Protein AF-A0A4Q8LXF7-F1 (afdb_monomer)

pLDDT: mean 73.0, std 16.08, range [41.5, 88.38]

Sequence (73 aa):
MSIRFAGKEFESFDAMAREFPRYAFHGAREAIRRGATTPHEVEVFVYNRGKPWPKPTPKAVASQTIKHRKKAA

Structure (mmCIF, N/CA/C/O backbone):
data_AF-A0A4Q8LXF7-F1
#
_entry.id   AF-A0A4Q8LXF7-F1
#
loop_
_atom_site.group_PDB
_atom_site.id
_atom_site.type_symbol
_atom_site.label_atom_id
_atom_site.label_alt_id
_atom_site.label_comp_id
_atom_site.label_asym_id
_atom_site.label_entity_id
_atom_site.label_seq_id
_atom_site.pdbx_PDB_ins_code
_atom_site.Cartn_x
_atom_site.Cartn_y
_atom_site.Cartn_z
_atom_site.occupancy
_atom_site.B_iso_or_equiv
_atom_site.auth_seq_id
_atom_site.auth_comp_id
_atom_site.auth_asym_id
_atom_site.auth_atom_id
_atom_site.pdbx_PDB_model_num
ATOM 1 N N . MET A 1 1 ? -15.359 4.505 -2.719 1.00 64.88 1 MET A N 1
ATOM 2 C CA . MET A 1 1 ? -14.577 3.282 -2.435 1.00 64.88 1 MET A CA 1
ATOM 3 C C . MET A 1 1 ? -13.578 3.663 -1.363 1.00 64.88 1 MET A C 1
ATOM 5 O O . MET A 1 1 ? -12.682 4.431 -1.681 1.00 64.88 1 MET A O 1
ATOM 9 N N . SER A 1 2 ? -13.793 3.254 -0.110 1.00 78.88 2 SER A N 1
ATOM 10 C CA . SER A 1 2 ? -12.865 3.585 0.975 1.00 78.88 2 SER A CA 1
ATOM 11 C C . SER A 1 2 ? -11.604 2.726 0.870 1.00 78.88 2 SER A C 1
ATOM 13 O O . SER A 1 2 ? -11.656 1.547 0.513 1.00 78.88 2 SER A O 1
ATOM 15 N N . ILE A 1 3 ? -10.451 3.345 1.103 1.00 81.62 3 ILE A N 1
ATOM 16 C CA . ILE A 1 3 ? -9.134 2.715 1.054 1.00 81.62 3 ILE A CA 1
ATOM 17 C C . ILE A 1 3 ? -8.679 2.499 2.487 1.00 81.62 3 ILE A C 1
ATOM 19 O O . ILE A 1 3 ? -8.509 3.459 3.230 1.00 81.62 3 ILE A O 1
ATOM 23 N N . ARG A 1 4 ? -8.442 1.245 2.871 1.00 82.06 4 ARG A N 1
ATOM 24 C CA . ARG A 1 4 ? -7.790 0.921 4.141 1.00 82.06 4 ARG A CA 1
ATOM 25 C C . ARG A 1 4 ? -6.291 0.850 3.924 1.00 82.06 4 ARG A C 1
ATOM 27 O O . ARG A 1 4 ? -5.835 -0.020 3.191 1.00 82.06 4 ARG A O 1
ATOM 34 N N . PHE A 1 5 ? -5.538 1.753 4.542 1.00 84.00 5 PHE A N 1
ATOM 35 C CA . PHE A 1 5 ? -4.084 1.767 4.456 1.00 84.00 5 PHE A CA 1
ATOM 36 C C . PHE A 1 5 ? -3.447 2.046 5.817 1.00 84.00 5 PHE A C 1
ATOM 38 O O . PHE A 1 5 ? -3.825 2.994 6.500 1.00 84.00 5 PHE A O 1
ATOM 45 N N . ALA A 1 6 ? -2.490 1.206 6.218 1.00 83.31 6 ALA A N 1
ATOM 46 C CA . ALA A 1 6 ? -1.772 1.312 7.492 1.00 83.31 6 ALA A CA 1
ATOM 47 C C . ALA A 1 6 ? -2.704 1.412 8.724 1.00 83.31 6 ALA A C 1
ATOM 49 O O . ALA A 1 6 ? -2.402 2.106 9.691 1.00 83.31 6 ALA A O 1
ATOM 50 N N . GLY A 1 7 ? -3.856 0.732 8.682 1.00 83.00 7 GLY A N 1
ATOM 51 C CA . GLY A 1 7 ? -4.851 0.746 9.763 1.00 83.00 7 GLY A CA 1
ATOM 52 C C . GLY A 1 7 ? -5.784 1.964 9.779 1.00 83.00 7 GLY A C 1
ATOM 53 O O . GLY A 1 7 ? -6.632 2.050 10.663 1.00 83.00 7 GLY A O 1
ATOM 54 N N . LYS A 1 8 ? -5.677 2.876 8.806 1.00 84.62 8 LYS A N 1
ATOM 55 C CA . LYS A 1 8 ? -6.588 4.014 8.625 1.00 84.62 8 LYS A CA 1
ATOM 56 C C . LYS A 1 8 ? -7.485 3.821 7.407 1.00 84.62 8 LYS A C 1
ATOM 58 O O . LYS A 1 8 ? -7.063 3.228 6.415 1.00 84.62 8 LYS A O 1
ATOM 63 N N . GLU A 1 9 ? -8.713 4.332 7.474 1.00 87.44 9 GLU A N 1
ATOM 64 C CA . GLU A 1 9 ? -9.583 4.475 6.302 1.00 87.44 9 GLU A CA 1
ATOM 65 C C . GLU A 1 9 ? -9.434 5.861 5.684 1.00 87.44 9 GLU A C 1
ATOM 67 O O . GLU A 1 9 ? -9.510 6.874 6.371 1.00 87.44 9 GLU A O 1
ATOM 72 N N . PHE A 1 10 ? -9.265 5.882 4.368 1.00 87.56 10 PHE A N 1
ATOM 73 C CA . PHE A 1 10 ? -9.215 7.078 3.546 1.00 87.56 10 PHE A CA 1
ATOM 74 C C . PHE A 1 10 ? -10.365 7.056 2.545 1.00 87.56 10 PHE A C 1
ATOM 76 O O . PHE A 1 10 ? -10.679 6.020 1.956 1.00 87.56 10 PHE A O 1
ATOM 83 N N . GLU A 1 11 ? -10.969 8.214 2.297 1.00 87.38 11 GLU A N 1
ATOM 84 C CA . GLU A 1 11 ? -12.058 8.347 1.321 1.00 87.38 11 GLU A CA 1
ATOM 85 C C . GLU A 1 11 ? -11.570 8.216 -0.129 1.00 87.38 11 GLU A C 1
ATOM 87 O O . GLU A 1 11 ? -12.325 7.826 -1.021 1.00 87.38 11 GLU A O 1
ATOM 92 N N . SER A 1 12 ? -10.295 8.534 -0.375 1.00 87.44 12 SER A N 1
ATOM 93 C CA . SER A 1 12 ? -9.675 8.488 -1.696 1.00 87.44 12 SER A CA 1
ATOM 94 C C . SER A 1 12 ? -8.172 8.217 -1.622 1.00 87.44 12 SER A C 1
ATOM 96 O O . SER A 1 12 ? -7.531 8.403 -0.586 1.00 87.44 12 SER A O 1
ATOM 98 N N . PHE A 1 13 ? -7.593 7.804 -2.754 1.00 84.19 13 PHE A N 1
ATOM 99 C CA . PHE A 1 13 ? -6.141 7.635 -2.880 1.00 84.19 13 PHE A CA 1
ATOM 100 C C . PHE A 1 13 ? -5.406 8.960 -2.673 1.00 84.19 13 PHE A C 1
ATOM 102 O O . PHE A 1 13 ? -4.306 8.958 -2.145 1.00 84.19 13 PHE A O 1
ATOM 109 N N . ASP A 1 14 ? -6.024 10.082 -3.038 1.00 84.94 14 ASP A N 1
ATOM 110 C CA . ASP A 1 14 ? -5.436 11.411 -2.880 1.00 84.94 14 ASP A CA 1
ATOM 111 C C . ASP A 1 14 ? -5.310 11.803 -1.398 1.00 84.94 14 ASP A C 1
ATOM 113 O O . ASP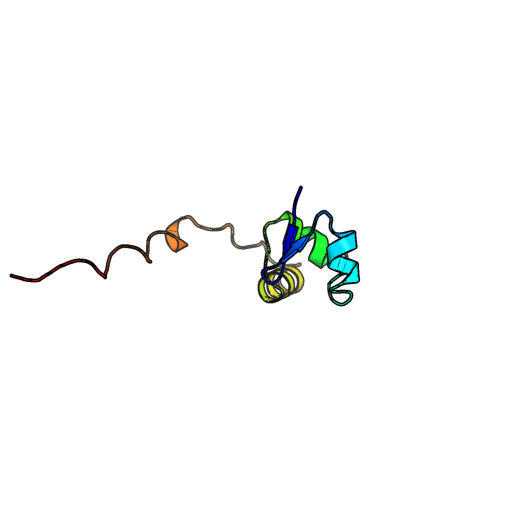 A 1 14 ? -4.263 12.265 -0.952 1.00 84.94 14 ASP A O 1
ATOM 117 N N . ALA A 1 15 ? -6.342 11.508 -0.597 1.00 88.06 15 ALA A N 1
ATOM 118 C CA . ALA A 1 15 ? -6.304 11.694 0.854 1.00 88.06 15 ALA A CA 1
ATOM 119 C C . ALA A 1 15 ? -5.224 10.821 1.518 1.00 88.06 15 ALA A C 1
ATOM 121 O O . ALA A 1 15 ? -4.465 11.300 2.359 1.00 88.06 15 ALA A O 1
ATOM 122 N N . MET A 1 16 ? -5.108 9.561 1.091 1.00 87.81 16 MET A N 1
ATOM 123 C CA . MET A 1 16 ? -4.044 8.663 1.545 1.00 87.81 16 MET A CA 1
ATOM 124 C C . MET A 1 16 ? -2.656 9.160 1.109 1.00 87.81 16 MET A C 1
ATOM 126 O O . MET A 1 16 ? -1.739 9.187 1.923 1.00 87.81 16 MET A O 1
ATOM 130 N N . ALA A 1 17 ? -2.502 9.610 -0.137 1.00 87.75 17 ALA A N 1
ATOM 131 C CA . ALA A 1 17 ? -1.257 10.139 -0.691 1.00 87.75 17 ALA A CA 1
ATOM 132 C C . ALA A 1 17 ? -0.795 11.428 0.004 1.00 87.75 17 ALA A C 1
ATOM 134 O O . ALA A 1 17 ? 0.406 11.649 0.139 1.00 87.75 17 ALA A O 1
ATOM 135 N N . ARG A 1 18 ? -1.728 12.259 0.483 1.00 88.38 18 ARG A N 1
ATOM 136 C CA . ARG A 1 18 ? -1.419 13.440 1.301 1.00 88.38 18 ARG A CA 1
ATOM 137 C C . ARG A 1 18 ? -0.811 13.077 2.652 1.00 88.38 18 ARG A C 1
ATOM 139 O O . ARG A 1 18 ? 0.121 13.745 3.086 1.00 88.38 18 ARG A O 1
ATOM 146 N N . GLU A 1 19 ? -1.318 12.034 3.304 1.00 87.62 19 GLU A N 1
ATOM 147 C CA . GLU A 1 19 ? -0.791 11.579 4.598 1.00 87.62 19 GLU A CA 1
ATOM 148 C C . GLU A 1 19 ? 0.477 10.722 4.435 1.00 87.62 19 GLU A C 1
ATOM 150 O O . GLU A 1 19 ? 1.399 10.772 5.246 1.00 87.62 19 GLU A O 1
ATOM 155 N N . PHE A 1 20 ? 0.550 9.973 3.336 1.00 85.38 20 PHE A N 1
ATOM 156 C CA . PHE A 1 20 ? 1.622 9.043 3.015 1.00 85.38 20 PHE A CA 1
ATOM 157 C C . PHE A 1 20 ? 2.242 9.357 1.643 1.00 85.38 20 PHE A C 1
ATOM 159 O O . PHE A 1 20 ? 2.153 8.541 0.719 1.00 85.38 20 PHE A O 1
ATOM 166 N N . PRO A 1 21 ? 2.945 10.497 1.497 1.00 87.06 21 PRO A N 1
ATOM 167 C CA . PRO A 1 21 ? 3.497 10.937 0.212 1.00 87.06 21 PRO A CA 1
ATOM 168 C C . PRO A 1 21 ? 4.515 9.951 -0.369 1.00 87.06 21 PRO A C 1
ATOM 170 O O . PRO A 1 21 ? 4.632 9.811 -1.584 1.00 87.06 21 PRO A O 1
ATOM 173 N N . ARG A 1 22 ? 5.192 9.175 0.488 1.00 85.81 22 ARG A N 1
ATOM 174 C CA . ARG A 1 22 ? 6.103 8.096 0.071 1.00 85.81 22 ARG A CA 1
ATOM 175 C C . ARG A 1 22 ? 5.414 7.008 -0.764 1.00 85.81 22 ARG A C 1
ATOM 177 O O . ARG A 1 22 ? 6.098 6.316 -1.508 1.00 85.81 22 ARG A O 1
ATOM 184 N N . TYR A 1 23 ? 4.091 6.873 -0.671 1.00 83.31 23 TYR A N 1
ATOM 185 C CA . TYR A 1 23 ? 3.282 5.896 -1.405 1.00 83.31 23 TYR A CA 1
ATOM 186 C C . TYR A 1 23 ? 2.372 6.550 -2.461 1.00 83.3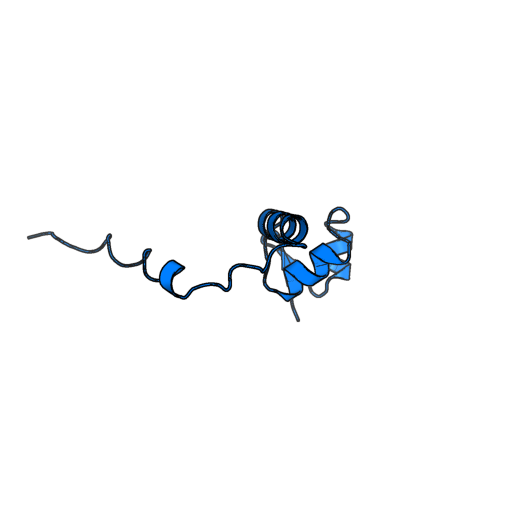1 23 TYR A C 1
ATOM 188 O O . TYR A 1 23 ? 1.507 5.892 -3.034 1.00 83.31 23 TYR A O 1
ATOM 196 N N . ALA A 1 24 ? 2.583 7.830 -2.776 1.00 86.44 24 ALA A N 1
ATOM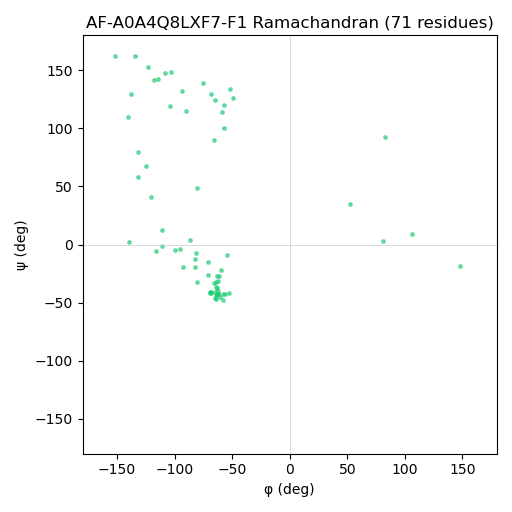 197 C CA . ALA A 1 24 ? 1.818 8.584 -3.768 1.00 86.44 24 ALA A CA 1
ATOM 198 C C . ALA A 1 24 ? 2.282 8.311 -5.216 1.00 86.44 24 ALA A C 1
ATOM 200 O O . ALA A 1 24 ? 2.531 9.231 -5.990 1.00 86.44 24 ALA A O 1
ATOM 201 N N . PHE A 1 25 ? 2.438 7.042 -5.602 1.00 84.81 25 PHE A N 1
ATOM 202 C CA . PHE A 1 25 ? 2.922 6.660 -6.934 1.00 84.81 25 PHE A CA 1
ATOM 203 C C . PHE A 1 25 ? 2.084 5.537 -7.559 1.00 84.81 25 PHE A C 1
ATOM 205 O O . PHE A 1 25 ? 1.347 4.821 -6.879 1.00 84.81 25 PHE A O 1
ATOM 212 N N . HIS A 1 26 ? 2.198 5.363 -8.881 1.00 82.88 26 HIS A N 1
ATOM 213 C CA . HIS A 1 26 ? 1.325 4.465 -9.652 1.00 82.88 26 HIS A CA 1
ATOM 214 C C . HIS A 1 26 ? 1.331 3.012 -9.140 1.00 82.88 26 HIS A C 1
ATOM 216 O O . HIS A 1 26 ? 0.276 2.393 -9.014 1.00 82.88 26 HIS A O 1
ATOM 222 N N . GLY A 1 27 ? 2.507 2.476 -8.796 1.00 84.00 27 GLY A N 1
ATOM 223 C CA . GLY A 1 27 ? 2.645 1.110 -8.280 1.00 84.00 27 GLY A CA 1
ATOM 224 C C . GLY A 1 27 ? 1.936 0.885 -6.940 1.00 84.00 27 GLY A C 1
ATOM 225 O O . GLY A 1 27 ? 1.317 -0.158 -6.747 1.00 84.00 27 GLY A O 1
ATOM 226 N N . ALA A 1 28 ? 1.952 1.877 -6.049 1.00 84.44 28 ALA A N 1
ATOM 227 C CA . ALA A 1 28 ? 1.218 1.825 -4.789 1.00 84.44 28 ALA A CA 1
ATOM 228 C C . ALA A 1 28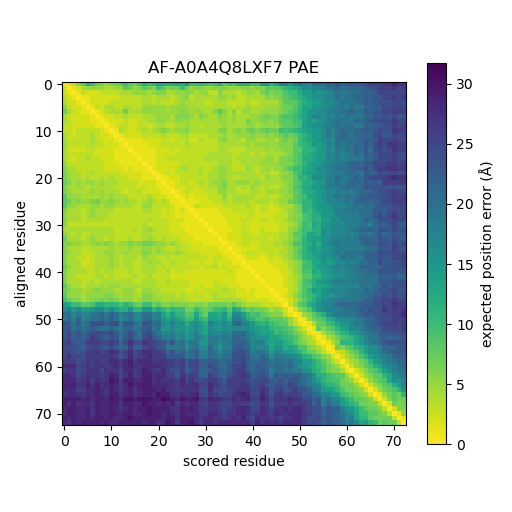 ? -0.297 1.904 -5.005 1.00 84.44 28 ALA A C 1
ATOM 230 O O . ALA A 1 28 ? -1.050 1.139 -4.402 1.00 84.44 28 ALA A O 1
ATOM 231 N N . ARG A 1 29 ? -0.751 2.756 -5.932 1.00 85.75 29 ARG A N 1
ATOM 232 C CA . ARG A 1 29 ? -2.167 2.834 -6.316 1.00 85.75 29 ARG A CA 1
ATOM 233 C C . ARG A 1 29 ? -2.698 1.494 -6.832 1.00 85.75 29 ARG A C 1
ATOM 235 O O . ARG A 1 29 ? -3.805 1.094 -6.479 1.00 85.75 29 ARG A O 1
ATOM 242 N N . GLU A 1 30 ? -1.923 0.788 -7.651 1.00 86.12 30 GLU A N 1
ATOM 243 C CA . GLU A 1 30 ? -2.290 -0.552 -8.125 1.00 86.12 30 GLU A CA 1
ATOM 244 C C . GLU A 1 30 ? -2.271 -1.608 -7.027 1.00 86.12 30 GLU A C 1
ATOM 246 O O . GLU A 1 30 ? -3.177 -2.440 -6.990 1.00 86.12 30 GLU A O 1
ATOM 251 N N . ALA A 1 31 ? -1.279 -1.569 -6.136 1.00 86.31 31 ALA A N 1
ATOM 252 C CA . ALA A 1 31 ? -1.210 -2.472 -4.994 1.00 86.31 31 ALA A CA 1
ATOM 253 C C . ALA A 1 31 ? -2.470 -2.342 -4.125 1.00 86.31 31 ALA A C 1
ATOM 255 O O . ALA A 1 31 ? -3.133 -3.337 -3.836 1.00 86.31 31 ALA A O 1
ATOM 256 N N . ILE A 1 32 ? -2.864 -1.109 -3.802 1.00 84.50 32 ILE A N 1
ATOM 257 C CA . ILE A 1 32 ? -4.082 -0.814 -3.039 1.00 84.50 32 ILE A CA 1
ATOM 258 C C . ILE A 1 32 ? -5.329 -1.279 -3.793 1.00 84.50 32 ILE A C 1
ATOM 260 O O . ILE A 1 32 ? -6.209 -1.916 -3.218 1.00 84.50 32 ILE A O 1
ATOM 264 N N . ARG A 1 33 ? -5.393 -1.042 -5.108 1.00 83.69 33 ARG A N 1
ATOM 265 C CA . ARG A 1 33 ? -6.501 -1.520 -5.949 1.00 83.69 33 ARG A CA 1
ATOM 266 C C . ARG A 1 33 ? -6.587 -3.053 -6.004 1.00 83.69 33 ARG A C 1
ATOM 268 O O . ARG A 1 33 ? -7.673 -3.586 -6.210 1.00 83.69 33 ARG A O 1
ATOM 275 N N . ARG A 1 34 ? -5.467 -3.759 -5.817 1.00 82.25 34 ARG A N 1
ATOM 276 C CA . ARG A 1 34 ? -5.397 -5.224 -5.680 1.00 82.25 34 ARG A CA 1
ATOM 277 C C . ARG A 1 34 ? -5.734 -5.734 -4.274 1.00 82.25 34 ARG A C 1
ATOM 279 O O . ARG A 1 34 ? -5.855 -6.945 -4.117 1.00 82.25 34 ARG A O 1
ATOM 286 N N . GLY A 1 35 ? -5.903 -4.847 -3.295 1.00 82.31 35 GLY A N 1
ATOM 287 C CA . GLY A 1 35 ? -6.245 -5.193 -1.916 1.00 82.31 35 GLY A CA 1
ATOM 288 C C . GLY A 1 35 ? -5.099 -5.063 -0.914 1.00 82.31 35 GLY A C 1
ATOM 289 O O . GLY A 1 35 ? -5.276 -5.481 0.224 1.00 82.31 35 GLY A O 1
ATOM 290 N N . ALA A 1 36 ? -3.950 -4.490 -1.292 1.00 85.56 36 ALA A N 1
ATOM 291 C CA . ALA A 1 36 ? -2.896 -4.181 -0.328 1.00 85.56 36 ALA A CA 1
ATOM 292 C C . ALA A 1 36 ? -3.394 -3.120 0.658 1.00 85.56 36 ALA A C 1
ATOM 294 O O . ALA A 1 36 ? -3.812 -2.033 0.254 1.00 85.56 36 ALA A O 1
ATOM 295 N N . THR A 1 37 ? -3.324 -3.431 1.949 1.00 85.12 37 THR A N 1
ATOM 296 C CA . THR A 1 37 ? -3.777 -2.530 3.021 1.00 85.12 37 THR A CA 1
ATOM 297 C C . THR A 1 37 ? -2.642 -2.081 3.929 1.00 85.12 37 THR A C 1
ATOM 299 O O . THR A 1 37 ? -2.824 -1.224 4.793 1.00 85.12 37 THR A O 1
ATOM 302 N N . THR A 1 38 ? -1.443 -2.622 3.728 1.00 85.00 38 THR A N 1
ATOM 303 C CA . THR A 1 38 ? -0.263 -2.285 4.519 1.00 85.00 38 THR A CA 1
ATOM 304 C C . THR A 1 38 ? 0.882 -1.777 3.641 1.00 85.00 38 THR A C 1
ATOM 306 O O . THR A 1 38 ? 0.997 -2.171 2.477 1.00 85.00 38 THR A O 1
ATOM 309 N N . PRO A 1 39 ? 1.772 -0.930 4.190 1.00 84.12 39 PRO A N 1
ATOM 310 C CA . PRO A 1 39 ? 2.987 -0.499 3.501 1.00 84.12 39 PRO A CA 1
ATOM 311 C C . PRO A 1 39 ? 3.828 -1.668 2.982 1.00 84.12 39 PRO A C 1
ATOM 313 O O . PRO A 1 39 ? 4.269 -1.648 1.838 1.00 84.12 39 PRO A O 1
ATOM 316 N N . HIS A 1 40 ? 3.965 -2.724 3.789 1.00 83.81 40 HIS A N 1
ATOM 317 C CA . HIS A 1 40 ? 4.728 -3.914 3.428 1.00 83.81 40 HIS A CA 1
ATOM 318 C C . HIS A 1 40 ? 4.137 -4.641 2.213 1.00 83.81 40 HIS A C 1
ATOM 320 O O . HIS A 1 40 ? 4.869 -5.022 1.307 1.00 83.81 40 HIS A O 1
ATOM 326 N N . GLU A 1 41 ? 2.811 -4.795 2.136 1.00 83.62 41 GLU A N 1
ATOM 327 C CA . GLU A 1 41 ? 2.164 -5.391 0.960 1.00 83.62 41 GLU A CA 1
ATOM 328 C C . GLU A 1 41 ? 2.363 -4.549 -0.300 1.00 83.62 41 GLU A C 1
ATOM 330 O O . GLU A 1 41 ? 2.542 -5.098 -1.388 1.00 83.62 41 GLU A O 1
ATOM 335 N N . VAL A 1 42 ? 2.358 -3.221 -0.159 1.00 85.12 42 VAL A N 1
ATOM 336 C CA . VAL A 1 42 ? 2.672 -2.315 -1.265 1.00 85.12 42 VAL A CA 1
ATOM 337 C C . VAL A 1 42 ? 4.122 -2.487 -1.708 1.00 85.12 42 VAL A C 1
ATOM 339 O O . VAL A 1 42 ? 4.369 -2.628 -2.903 1.00 85.12 42 VAL A O 1
ATOM 342 N N . GLU A 1 43 ? 5.077 -2.542 -0.781 1.00 84.75 43 GLU A N 1
ATOM 343 C CA . GLU A 1 43 ? 6.488 -2.788 -1.097 1.00 84.75 43 GLU A CA 1
ATOM 344 C C . GLU A 1 43 ? 6.683 -4.143 -1.784 1.00 84.75 43 GLU A C 1
ATOM 346 O O . GLU A 1 43 ? 7.323 -4.207 -2.830 1.00 84.75 43 GLU A O 1
ATOM 351 N N . VAL A 1 44 ? 6.058 -5.209 -1.277 1.00 85.06 44 VAL A N 1
ATOM 352 C CA . VAL A 1 44 ? 6.086 -6.548 -1.887 1.00 85.06 44 VAL A CA 1
ATOM 353 C C . VAL A 1 44 ? 5.453 -6.535 -3.279 1.00 85.06 44 VAL A C 1
ATOM 355 O O . VAL A 1 44 ? 5.973 -7.174 -4.194 1.00 85.06 44 VAL A O 1
ATOM 358 N N . PHE A 1 45 ? 4.354 -5.802 -3.474 1.00 83.75 45 PHE A N 1
ATOM 359 C CA . PHE A 1 45 ? 3.699 -5.669 -4.775 1.00 83.75 45 PHE A CA 1
ATOM 360 C C . PHE A 1 45 ? 4.601 -4.962 -5.787 1.00 83.75 45 PHE A C 1
ATOM 362 O O . PHE A 1 45 ? 4.736 -5.420 -6.922 1.00 83.75 45 PHE A O 1
ATOM 369 N N . VAL A 1 46 ? 5.210 -3.852 -5.374 1.00 82.69 46 VAL A N 1
ATOM 370 C CA . VAL A 1 46 ? 6.085 -3.031 -6.213 1.00 82.69 46 VAL A CA 1
ATOM 371 C C . VAL A 1 46 ? 7.382 -3.771 -6.521 1.00 82.69 46 VAL A C 1
ATOM 373 O 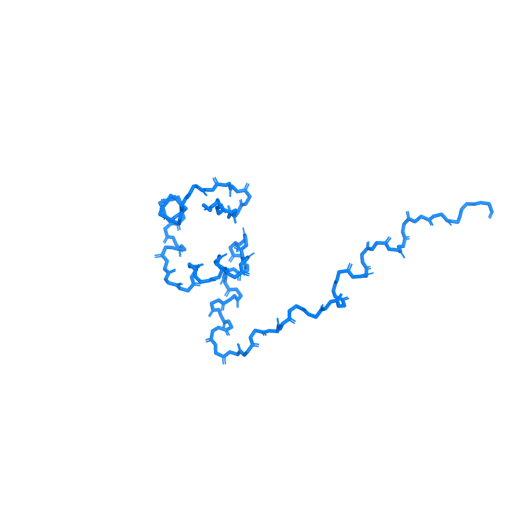O . VAL A 1 46 ? 7.805 -3.783 -7.671 1.00 82.69 46 VAL A O 1
ATOM 376 N N . TYR A 1 47 ? 7.964 -4.460 -5.540 1.00 80.94 47 TYR A N 1
ATOM 377 C CA . TYR A 1 47 ? 9.160 -5.282 -5.716 1.00 80.94 47 TYR A CA 1
ATOM 378 C C . TYR A 1 47 ? 8.905 -6.498 -6.623 1.00 80.94 47 TYR A C 1
ATOM 380 O O . TYR A 1 47 ? 9.769 -6.888 -7.402 1.00 80.94 47 TYR A O 1
ATOM 388 N N . ASN A 1 48 ? 7.693 -7.069 -6.588 1.00 76.19 48 ASN A N 1
ATOM 389 C CA . ASN A 1 48 ? 7.280 -8.153 -7.484 1.00 76.19 48 ASN A CA 1
ATOM 390 C C . ASN A 1 48 ? 6.708 -7.684 -8.834 1.00 76.19 48 ASN A C 1
ATOM 392 O O . ASN A 1 48 ? 6.289 -8.540 -9.618 1.00 76.19 48 ASN A O 1
ATOM 396 N N . ARG A 1 49 ? 6.687 -6.379 -9.166 1.00 65.62 49 ARG A N 1
ATOM 397 C CA . ARG A 1 49 ? 6.321 -5.911 -10.522 1.00 65.62 49 ARG A CA 1
ATOM 398 C C . ARG A 1 49 ? 7.380 -6.390 -11.525 1.00 65.62 49 ARG A C 1
ATOM 400 O O . ARG A 1 49 ? 8.377 -5.726 -11.770 1.00 65.62 49 ARG A O 1
ATOM 407 N N . GLY A 1 50 ? 7.154 -7.581 -12.072 1.00 58.66 50 GLY A N 1
ATOM 408 C CA . GLY A 1 50 ? 8.076 -8.313 -12.948 1.00 58.66 50 GLY A CA 1
ATOM 409 C C . GLY A 1 50 ? 7.963 -9.834 -12.799 1.00 58.66 50 GLY A C 1
ATOM 410 O O . GLY A 1 50 ? 8.334 -10.571 -13.707 1.00 58.66 50 GLY A O 1
ATOM 411 N N . LYS A 1 51 ? 7.385 -10.316 -11.692 1.00 57.12 51 LYS A N 1
ATOM 412 C CA . LYS A 1 51 ? 7.021 -11.723 -11.493 1.00 57.12 51 LYS A CA 1
ATOM 413 C C . LYS A 1 51 ? 5.498 -11.852 -11.407 1.00 57.12 51 LYS A C 1
ATOM 415 O O . LYS A 1 51 ? 4.842 -10.971 -10.847 1.00 57.12 51 LYS A O 1
ATOM 420 N N . PRO A 1 52 ? 4.896 -12.917 -11.965 1.00 54.00 52 PRO A N 1
ATOM 421 C CA . PRO A 1 52 ? 3.471 -13.155 -11.803 1.00 54.00 52 PRO A CA 1
ATOM 422 C C . PRO A 1 52 ? 3.171 -13.234 -10.308 1.00 54.00 52 PRO A C 1
ATOM 424 O O . PRO A 1 52 ? 3.730 -14.066 -9.595 1.00 54.00 52 PRO A O 1
ATOM 427 N N . TRP A 1 53 ? 2.314 -12.329 -9.837 1.00 54.28 53 TRP A N 1
ATOM 428 C CA . TRP A 1 53 ? 1.807 -12.360 -8.471 1.00 54.28 53 TRP A CA 1
ATOM 429 C C . TRP A 1 53 ? 1.315 -13.779 -8.172 1.00 54.28 53 TRP A C 1
ATOM 431 O O . TRP A 1 53 ? 0.496 -14.282 -8.954 1.00 54.28 53 TRP A O 1
ATOM 441 N N . PRO A 1 54 ? 1.778 -14.434 -7.091 1.00 56.28 54 PRO A N 1
ATOM 442 C CA . PRO A 1 54 ? 1.184 -15.692 -6.692 1.00 56.28 54 PRO A CA 1
ATOM 443 C C . PRO A 1 54 ? -0.290 -15.399 -6.432 1.00 56.28 54 PRO A C 1
ATOM 445 O O . PRO A 1 54 ? -0.641 -14.603 -5.560 1.00 56.28 54 PRO A O 1
ATOM 448 N N . LYS A 1 55 ? -1.165 -15.974 -7.265 1.00 54.75 55 LYS A N 1
ATOM 449 C CA . LYS A 1 55 ? -2.603 -15.950 -7.005 1.00 54.75 55 LYS A CA 1
ATOM 450 C C . LYS A 1 55 ? -2.777 -16.465 -5.577 1.00 54.75 55 LYS A C 1
ATOM 452 O O . LYS A 1 55 ? -2.137 -17.470 -5.259 1.00 54.75 55 LYS A O 1
ATOM 457 N N . PRO A 1 56 ? -3.589 -15.816 -4.729 1.00 51.12 56 PRO 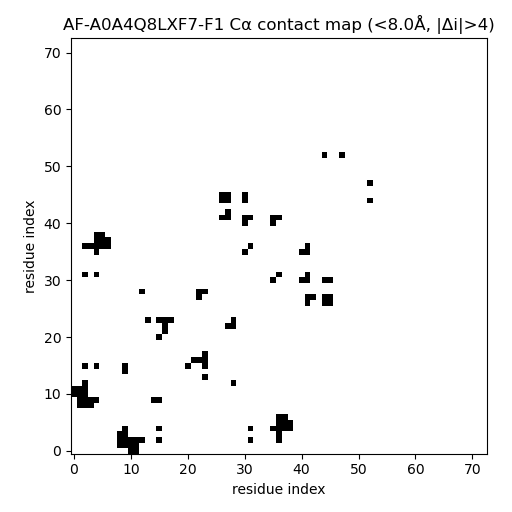A N 1
ATOM 458 C CA . PRO A 1 56 ? -3.872 -16.342 -3.406 1.00 51.12 56 PRO A CA 1
ATOM 459 C C . PRO A 1 56 ? -4.462 -17.739 -3.590 1.00 51.12 56 PRO A C 1
ATOM 461 O O . PRO A 1 56 ? -5.612 -17.909 -3.986 1.00 51.12 56 PRO A O 1
ATOM 464 N N . THR A 1 57 ? -3.637 -18.765 -3.398 1.00 55.03 57 THR A N 1
ATOM 465 C CA . THR A 1 57 ? -4.113 -20.137 -3.380 1.00 55.03 57 THR A CA 1
ATOM 466 C C . THR A 1 57 ? -4.955 -20.281 -2.116 1.00 55.03 57 THR A C 1
ATOM 468 O O . THR A 1 57 ? -4.448 -19.956 -1.037 1.00 55.03 57 THR A O 1
ATOM 471 N N . PRO A 1 58 ? -6.189 -20.811 -2.197 1.00 53.81 58 PRO A N 1
ATOM 472 C CA . PRO A 1 58 ? -7.091 -20.978 -1.050 1.00 53.81 58 PRO A CA 1
ATOM 473 C C . PRO A 1 58 ? -6.509 -21.760 0.145 1.00 53.81 58 PRO A C 1
ATOM 475 O O . PRO A 1 58 ? -7.108 -21.798 1.214 1.00 53.81 58 PRO A O 1
ATOM 478 N N . LYS A 1 59 ? -5.330 -22.377 -0.000 1.00 47.84 59 LYS A N 1
ATOM 479 C CA . LYS A 1 59 ? -4.655 -23.148 1.050 1.00 47.84 59 LYS A CA 1
ATOM 480 C C . LYS A 1 59 ? -4.070 -22.315 2.198 1.00 47.84 59 LYS A C 1
ATOM 482 O O . LYS A 1 59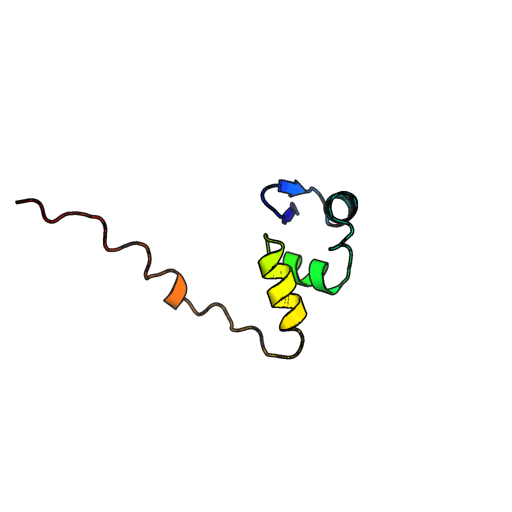 ? -3.776 -22.898 3.235 1.00 47.84 59 LYS A O 1
ATOM 487 N N . ALA A 1 60 ? -3.915 -20.995 2.063 1.00 46.44 60 ALA A N 1
ATOM 488 C CA . 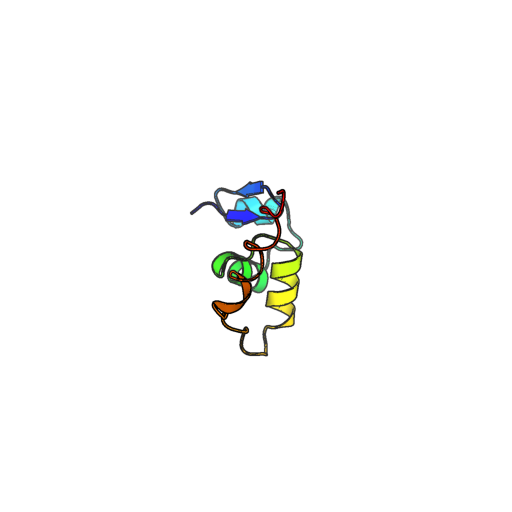ALA A 1 60 ? -3.339 -20.173 3.137 1.00 46.44 60 ALA A CA 1
ATOM 489 C C . ALA A 1 60 ? -4.348 -19.772 4.235 1.00 46.44 60 ALA A C 1
ATOM 491 O O . ALA A 1 60 ? -3.936 -19.458 5.346 1.00 46.44 60 ALA A O 1
ATOM 492 N N . VAL A 1 61 ? -5.659 -19.829 3.966 1.00 50.50 61 VAL A N 1
ATOM 493 C CA . VAL A 1 61 ? -6.696 -19.421 4.940 1.00 50.50 61 VAL A CA 1
ATOM 494 C C . VAL A 1 61 ? -7.193 -20.603 5.789 1.00 50.50 61 VAL A C 1
ATOM 496 O O . VAL A 1 61 ? -7.716 -20.411 6.880 1.00 50.50 61 VAL A O 1
ATOM 499 N N . ALA A 1 62 ? -6.978 -21.846 5.346 1.00 49.34 62 ALA A N 1
ATOM 500 C CA . ALA A 1 62 ? -7.496 -23.036 6.029 1.00 49.34 62 ALA A CA 1
ATOM 501 C C . ALA A 1 62 ? -6.648 -23.520 7.226 1.00 49.34 62 ALA A C 1
ATOM 503 O O . ALA A 1 62 ? -7.111 -24.352 8.004 1.00 49.34 62 ALA A O 1
ATOM 504 N N . SER A 1 63 ? -5.422 -23.020 7.408 1.00 48.25 63 SER A N 1
ATOM 505 C CA . SER A 1 63 ? -4.492 -23.581 8.406 1.00 48.25 63 SER A CA 1
ATOM 506 C C . SER A 1 63 ? -4.491 -22.872 9.765 1.00 48.25 63 SER A C 1
ATOM 508 O O . SER A 1 63 ? -3.806 -23.337 10.674 1.00 48.25 63 SER A O 1
ATOM 510 N N . GLN A 1 64 ? -5.244 -21.779 9.945 1.00 49.25 64 GLN A N 1
ATOM 511 C CA . GLN A 1 64 ? -5.211 -20.999 11.193 1.00 49.25 64 GLN A CA 1
ATOM 512 C C . GLN A 1 64 ? -6.360 -21.279 12.176 1.00 49.25 64 GLN A C 1
ATOM 514 O O . GLN A 1 64 ? -6.316 -20.781 13.297 1.00 49.25 64 GLN A O 1
ATOM 519 N N . THR A 1 65 ? -7.355 -22.104 11.828 1.00 50.41 65 THR A N 1
ATOM 520 C CA . THR A 1 65 ? -8.587 -22.212 12.644 1.00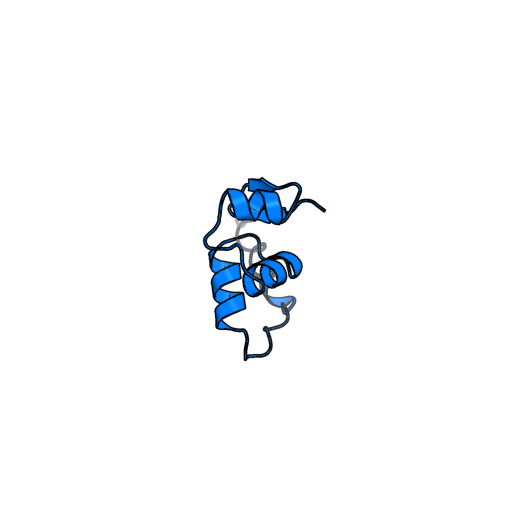 50.41 65 THR A CA 1
ATOM 521 C C . THR A 1 65 ? -8.774 -23.539 13.392 1.00 50.41 65 THR A C 1
ATOM 523 O O . THR A 1 65 ? -9.732 -23.665 14.148 1.00 50.41 65 THR A O 1
ATOM 526 N N . ILE A 1 66 ? -7.882 -24.532 13.272 1.00 52.88 66 ILE A N 1
ATOM 527 C CA . ILE A 1 66 ? -8.122 -25.860 13.883 1.00 52.88 66 ILE A CA 1
ATOM 528 C C . ILE A 1 66 ? -6.915 -26.379 14.673 1.00 52.88 66 ILE A C 1
ATOM 530 O O . ILE A 1 66 ? -6.407 -27.452 14.378 1.00 52.88 66 ILE A O 1
ATOM 534 N N . LYS A 1 67 ? -6.430 -25.651 15.690 1.00 51.59 67 LYS A N 1
ATOM 535 C CA . LYS A 1 67 ? -5.601 -26.271 16.757 1.00 51.59 67 LYS A CA 1
ATOM 536 C C . LYS A 1 67 ? -5.874 -25.795 18.192 1.00 51.59 67 LYS A C 1
ATOM 538 O O . LYS A 1 67 ? -5.249 -26.313 19.105 1.00 51.59 67 LYS A O 1
ATOM 543 N N . HIS A 1 68 ? -6.837 -24.900 18.435 1.00 49.25 68 HIS A N 1
ATOM 544 C CA . HIS A 1 68 ? -7.110 -24.380 19.789 1.00 49.25 68 HIS A CA 1
ATOM 545 C C . HIS A 1 68 ? -8.532 -24.633 20.302 1.00 49.25 68 HIS A C 1
ATOM 547 O O . HIS A 1 68 ? -9.123 -23.798 20.982 1.00 49.25 68 HIS A O 1
ATOM 553 N N . ARG A 1 69 ? -9.094 -25.819 20.049 1.00 52.28 69 ARG A N 1
ATOM 554 C CA . ARG A 1 69 ? -10.213 -26.278 20.876 1.00 52.28 69 ARG A CA 1
ATOM 555 C C . ARG A 1 69 ? -10.125 -27.770 21.172 1.00 52.28 69 ARG A C 1
ATOM 557 O O . ARG A 1 69 ? -10.445 -28.602 20.337 1.00 52.28 69 ARG A O 1
ATOM 564 N N . LYS A 1 70 ? -9.827 -28.022 22.448 1.00 47.78 70 LYS A N 1
ATOM 565 C CA . LYS A 1 70 ? -10.469 -29.046 23.275 1.00 47.78 70 LYS A CA 1
ATOM 566 C C . LYS A 1 70 ? -9.931 -30.475 23.117 1.00 47.78 70 LYS A C 1
ATOM 568 O O . LYS A 1 70 ? -10.468 -31.284 22.372 1.00 47.78 70 LYS A O 1
ATOM 573 N N . LYS A 1 71 ? -8.967 -30.821 23.972 1.00 41.50 71 LYS A N 1
ATOM 574 C CA . LYS A 1 71 ? -8.976 -32.131 24.634 1.00 41.50 71 LYS A CA 1
ATOM 575 C C . LYS A 1 71 ? -8.727 -31.930 26.129 1.00 41.50 71 LYS A C 1
ATOM 577 O O . LYS A 1 71 ? -7.605 -31.982 26.610 1.00 41.50 71 LYS A O 1
ATOM 582 N N . ALA A 1 72 ? -9.808 -31.551 26.802 1.00 45.38 72 ALA A N 1
ATOM 583 C CA . ALA A 1 72 ? -10.020 -31.810 28.217 1.00 45.38 72 ALA A CA 1
ATOM 584 C C . ALA A 1 72 ? -11.009 -32.982 28.299 1.00 45.38 72 ALA A C 1
ATOM 586 O O . ALA A 1 72 ? -11.891 -33.064 27.434 1.00 45.38 72 ALA A O 1
ATOM 587 N N . ALA A 1 73 ? -10.859 -33.781 29.357 1.00 43.75 73 ALA A N 1
ATOM 588 C CA . ALA A 1 73 ? -11.424 -35.109 29.620 1.00 43.75 73 ALA A CA 1
ATOM 589 C C . ALA A 1 73 ? -10.603 -36.266 29.033 1.00 43.75 73 ALA A C 1
ATOM 591 O O . ALA A 1 73 ? -10.513 -36.393 27.789 1.00 43.75 73 ALA A O 1
#

Radius of gyration: 16.72 Å; Cα contacts (8 Å, |Δi|>4): 61; chains: 1; bounding box: 24×48×43 Å

Foldseek 3Di:
DWFAAPNDTDPDLVRVCVVVVVQNDDLSVVQSVVPDRYPVSSVVSSVCPPPPDPDPDPVVVPPPPPDPDDDDD

Secondary structure (DSSP, 8-state):
--EEETTEEESSHHHHHHH-GGG-SHHHHHHHHTT--SHHHHHHHHHTBTB------GGGTTTSSSSSS----

Mean predicted aligned error: 12.36 Å

Solvent-accessible surface area (backbone atoms only — not comparable to full-atom values): 4674 Å² total; per-residue (Å²): 116,74,43,54,47,74,91,40,80,25,77,38,71,66,61,43,24,70,78,38,58,95,55,61,45,72,56,38,53,50,22,42,74,74,64,32,39,40,69,66,49,25,50,54,45,49,74,37,70,89,51,86,74,79,70,86,59,78,73,74,72,69,74,80,81,82,85,87,77,84,90,78,134

Organism: NCBI:txid2480810